Protein AF-A0ABD7GNK7-F1 (afdb_monomer_lite)

Secondary structure (DSSP, 8-state):
---PPP-------------------S----------------------SEEEEEETTEEEEEES--HHHHHHHH--

Radius of gyration: 26.22 Å; chains: 1; bounding box: 56×52×56 Å

Foldseek 3Di:
DDDDDDDDPDDDDPPPPPPDPPPPDDDDDPPPPPPVPPPPPPVPQDWDQKDWDDDPVGIDIDGGDHSVVVVVVPDD

Structure (mmCIF, N/CA/C/O backbone):
data_AF-A0ABD7GNK7-F1
#
_entry.id   AF-A0ABD7GNK7-F1
#
loop_
_atom_site.group_PDB
_atom_site.id
_atom_site.type_symbol
_atom_site.label_atom_id
_atom_site.label_alt_id
_atom_site.label_comp_id
_atom_site.label_asym_id
_atom_site.label_entity_id
_atom_site.label_seq_id
_atom_site.pdbx_PDB_ins_code
_atom_site.Cartn_x
_atom_site.Cartn_y
_atom_site.Cartn_z
_atom_site.occupancy
_atom_site.B_iso_or_equiv
_atom_site.aut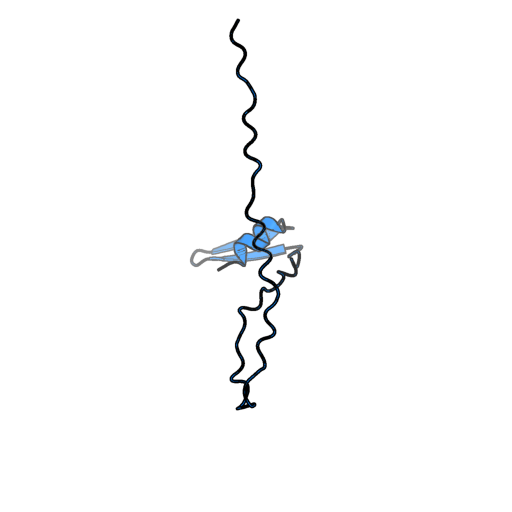h_seq_id
_atom_site.auth_comp_id
_atom_s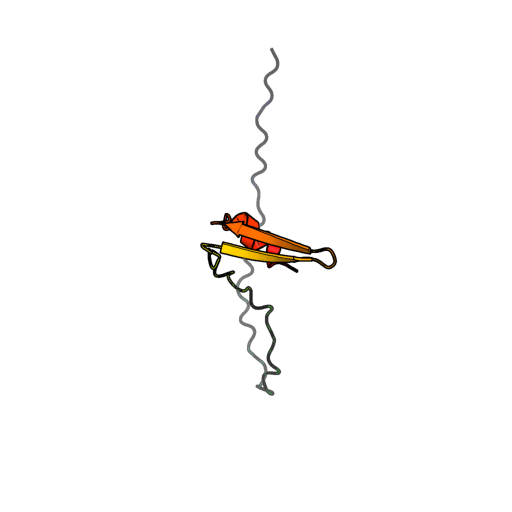ite.auth_asym_id
_atom_site.auth_atom_id
_atom_site.pdbx_PDB_model_num
ATOM 1 N N . VAL A 1 1 ? -46.519 26.938 -1.417 1.00 48.88 1 VAL A N 1
ATOM 2 C CA . VAL A 1 1 ? -45.543 26.945 -0.299 1.00 48.88 1 VAL A CA 1
ATOM 3 C C . VAL A 1 1 ? -45.920 25.828 0.659 1.00 48.88 1 VAL A C 1
ATOM 5 O O . VAL A 1 1 ? -46.961 25.923 1.288 1.00 48.88 1 VAL A O 1
ATOM 8 N N . SER A 1 2 ? -45.136 24.749 0.707 1.00 64.19 2 SER A N 1
ATOM 9 C CA . SER A 1 2 ? -45.382 23.596 1.585 1.00 64.19 2 SER A CA 1
ATOM 10 C C . SER A 1 2 ? -44.313 23.581 2.674 1.00 64.19 2 SER A C 1
ATOM 12 O O . SER A 1 2 ? -43.131 23.495 2.354 1.00 64.19 2 SER A O 1
ATOM 14 N N . ARG A 1 3 ? -44.705 23.688 3.947 1.00 66.25 3 ARG A N 1
ATOM 15 C CA . ARG A 1 3 ? -43.793 23.525 5.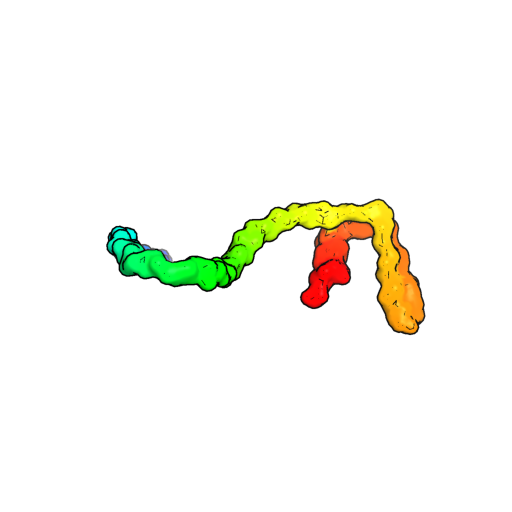089 1.00 66.25 3 ARG A CA 1
ATOM 16 C C . ARG A 1 3 ? -43.911 22.080 5.570 1.00 66.25 3 ARG A C 1
ATOM 18 O O . ARG A 1 3 ? -44.987 21.687 6.007 1.00 66.25 3 ARG A O 1
ATOM 25 N N . ARG A 1 4 ? -42.847 21.279 5.468 1.00 74.56 4 ARG A N 1
ATOM 26 C CA . ARG A 1 4 ? -42.780 19.995 6.185 1.00 74.56 4 ARG A CA 1
ATOM 27 C C . ARG A 1 4 ? -42.276 20.272 7.599 1.00 74.56 4 ARG A C 1
ATOM 29 O O . ARG A 1 4 ? -41.274 20.966 7.751 1.00 74.56 4 ARG A O 1
ATOM 36 N N . LEU A 1 5 ? -42.996 19.776 8.606 1.00 73.81 5 LEU A N 1
ATOM 37 C CA . LEU A 1 5 ? -42.532 19.809 9.991 1.00 73.81 5 LEU A CA 1
ATOM 38 C C . LEU A 1 5 ? -41.367 18.820 10.183 1.00 73.81 5 LEU A C 1
ATOM 40 O O . LEU A 1 5 ? -41.381 17.752 9.566 1.00 73.81 5 LEU A O 1
ATOM 44 N N . PRO A 1 6 ? -40.380 19.150 11.033 1.00 67.81 6 PRO A N 1
ATOM 45 C CA . PRO A 1 6 ? -39.334 18.214 11.419 1.00 67.81 6 PRO A CA 1
ATOM 46 C C . PRO A 1 6 ? -39.919 17.062 12.245 1.00 67.81 6 PRO A C 1
ATOM 48 O O . PRO A 1 6 ? -40.715 17.275 13.156 1.00 67.81 6 PRO A O 1
ATOM 51 N N . VAL A 1 7 ? -39.507 15.840 11.913 1.00 64.69 7 VAL A N 1
ATOM 52 C CA . VAL A 1 7 ? -39.802 14.633 12.690 1.00 64.69 7 VAL A CA 1
ATOM 53 C C . VAL A 1 7 ? -38.682 14.448 13.708 1.00 64.69 7 VAL A C 1
ATOM 55 O O . VAL A 1 7 ? -37.540 14.193 13.337 1.00 64.69 7 VAL A O 1
ATOM 58 N N . THR A 1 8 ? -39.011 14.579 14.989 1.00 56.19 8 THR A N 1
ATOM 59 C CA . THR A 1 8 ? -38.166 14.160 16.111 1.00 56.19 8 THR A CA 1
ATOM 60 C C . THR A 1 8 ? -38.625 12.787 16.580 1.00 56.19 8 THR A C 1
ATOM 62 O O . THR A 1 8 ? -39.678 12.667 17.202 1.00 56.19 8 THR A O 1
ATOM 65 N N . THR A 1 9 ? -37.843 11.746 16.310 1.00 59.91 9 THR A N 1
ATOM 66 C CA . THR A 1 9 ? -37.956 10.468 17.025 1.00 59.91 9 THR A CA 1
ATOM 67 C C . THR A 1 9 ? -36.955 10.481 18.172 1.00 59.91 9 THR A C 1
ATOM 69 O O . THR A 1 9 ? -35.833 9.999 18.043 1.00 59.91 9 THR A O 1
ATOM 72 N N . SER A 1 10 ? -37.351 11.093 19.284 1.00 64.31 10 SER A N 1
ATOM 73 C CA . SER A 1 10 ? -36.691 10.933 20.577 1.00 64.31 10 SER A CA 1
ATOM 74 C C . SER A 1 10 ? -37.675 10.266 21.532 1.00 64.31 10 SER A C 1
ATOM 76 O O . SER A 1 10 ? -38.559 10.930 22.063 1.00 64.31 10 SER A O 1
ATOM 78 N N . SER A 1 11 ? -37.536 8.958 21.713 1.00 56.16 11 SER A N 1
ATOM 79 C CA . SER A 1 11 ? -37.972 8.221 22.906 1.00 56.16 11 SER A CA 1
ATOM 80 C C . SER A 1 11 ? -37.423 6.805 22.749 1.00 56.16 11 SER A C 1
ATOM 82 O O . SER A 1 11 ? -37.736 6.119 21.781 1.00 56.16 11 SER A O 1
ATOM 84 N N . ASP A 1 12 ? -36.402 6.462 23.515 1.00 56.22 12 ASP A N 1
ATOM 85 C CA . ASP A 1 12 ? -36.556 5.937 24.875 1.00 56.22 12 ASP A CA 1
ATOM 86 C C . ASP A 1 12 ? -36.568 4.414 24.820 1.00 56.22 12 ASP A C 1
ATOM 88 O O . ASP A 1 12 ? -37.576 3.755 24.581 1.00 56.22 12 ASP A O 1
ATOM 92 N N . THR A 1 13 ? -35.392 3.846 25.022 1.00 55.09 13 THR A N 1
ATOM 93 C CA . THR A 1 13 ? -35.322 2.641 25.831 1.00 55.09 13 THR A CA 1
ATOM 94 C C . THR A 1 13 ? -34.042 2.760 26.630 1.00 55.09 13 THR A C 1
ATOM 96 O O . THR A 1 13 ? -33.019 2.148 26.330 1.00 55.09 13 THR A O 1
ATOM 99 N N . GLY A 1 14 ? -34.097 3.633 27.637 1.00 62.09 14 GLY A N 1
ATOM 100 C CA . GLY A 1 14 ? -33.274 3.455 28.818 1.00 62.09 14 GLY A CA 1
ATOM 101 C C . GLY A 1 14 ? -33.663 2.126 29.452 1.00 62.09 14 GLY A C 1
ATOM 102 O O . GLY A 1 14 ? -34.459 2.081 30.381 1.00 62.09 14 GLY A O 1
ATOM 103 N N . VAL A 1 15 ? -33.117 1.028 28.932 1.00 53.84 15 VAL A N 1
ATOM 104 C CA . VAL A 1 15 ? -32.974 -0.173 29.739 1.00 53.84 15 VAL A CA 1
ATOM 105 C C . VAL A 1 15 ? -31.731 0.073 30.587 1.00 53.84 15 VAL A C 1
ATOM 107 O O . VAL A 1 15 ? -30.636 -0.375 30.256 1.00 53.84 15 VAL A O 1
ATOM 110 N N . GLU A 1 16 ? -31.887 0.837 31.671 1.00 62.78 16 GLU A N 1
ATOM 111 C CA . GLU A 1 16 ? -31.037 0.629 32.841 1.00 62.78 16 GLU A CA 1
ATOM 112 C C . GLU A 1 16 ? -31.362 -0.780 33.337 1.00 62.78 16 GLU A C 1
ATOM 114 O O . GLU A 1 16 ? -32.236 -0.999 34.176 1.00 62.78 16 GLU A O 1
ATOM 119 N N . LEU A 1 17 ? -30.702 -1.779 32.752 1.00 62.88 17 LEU A N 1
ATOM 120 C CA . LEU A 1 17 ? -30.544 -3.036 33.451 1.00 62.88 17 LEU A CA 1
ATOM 121 C C . LEU A 1 17 ? -29.656 -2.695 34.639 1.00 62.88 17 LEU A C 1
ATOM 123 O O . LEU A 1 17 ? -28.454 -2.489 34.474 1.00 62.88 17 LEU A O 1
ATOM 127 N N . LEU A 1 18 ? -30.266 -2.585 35.821 1.00 69.00 18 LEU A N 1
ATOM 128 C CA . LEU A 1 18 ? -29.512 -2.593 37.066 1.00 69.00 18 LEU A CA 1
ATOM 129 C C . LEU A 1 18 ? -28.526 -3.765 36.976 1.00 69.00 18 LEU A C 1
ATOM 131 O O . LEU A 1 18 ? -28.954 -4.861 36.591 1.00 69.00 18 LEU A O 1
ATOM 135 N N . PRO A 1 19 ? -27.231 -3.567 37.270 1.00 63.81 19 PRO A N 1
ATOM 136 C CA . PRO A 1 19 ? -26.297 -4.672 37.326 1.00 63.81 19 PRO A CA 1
ATOM 137 C C . PRO A 1 19 ? -26.806 -5.615 38.408 1.00 63.81 19 PRO A C 1
ATOM 139 O O . PRO A 1 19 ? -26.710 -5.340 39.602 1.00 63.81 19 PRO A O 1
ATOM 142 N N . VAL A 1 20 ? -27.425 -6.709 37.982 1.00 61.44 20 VAL A N 1
ATOM 143 C CA . VAL A 1 20 ? -27.742 -7.790 38.894 1.00 61.44 20 VAL A CA 1
ATOM 144 C C . VAL A 1 20 ? -26.399 -8.402 39.247 1.00 61.44 20 VAL A C 1
ATOM 146 O O . VAL A 1 20 ? -25.695 -8.915 38.377 1.00 61.44 20 VAL A O 1
ATOM 149 N N . GLU A 1 21 ? -26.019 -8.282 40.514 1.00 64.94 21 GLU A N 1
ATOM 150 C CA . GLU A 1 21 ? -24.853 -8.959 41.057 1.00 64.94 21 GLU A CA 1
ATOM 151 C C . GLU A 1 21 ? -25.140 -10.462 41.012 1.00 64.94 21 GLU A C 1
ATOM 153 O O . GLU A 1 21 ? -25.910 -11.005 41.804 1.00 64.94 21 GLU A O 1
ATOM 158 N N . ILE A 1 22 ? -24.587 -11.129 40.002 1.00 66.19 22 ILE A N 1
ATOM 159 C CA . ILE A 1 22 ? -24.616 -12.582 39.906 1.00 66.19 22 ILE A CA 1
ATOM 160 C C . ILE A 1 22 ? -23.608 -13.062 40.946 1.00 66.19 22 ILE A C 1
ATOM 162 O O . ILE A 1 22 ? -22.405 -13.002 40.701 1.00 66.19 22 ILE A O 1
ATOM 166 N N . THR A 1 23 ? -24.077 -13.493 42.118 1.00 69.44 23 THR A N 1
ATOM 167 C CA . THR A 1 23 ? -23.218 -14.188 43.081 1.00 69.44 23 THR A CA 1
ATOM 168 C C . THR A 1 23 ? -22.627 -15.406 42.369 1.00 69.44 23 THR A C 1
ATOM 170 O O . THR A 1 23 ? -23.409 -16.255 41.926 1.00 69.44 23 THR A O 1
ATOM 173 N N . PRO A 1 24 ? -21.297 -15.503 42.192 1.00 55.09 24 PRO A N 1
ATOM 174 C CA . PRO A 1 24 ? -20.704 -16.686 41.598 1.00 55.09 24 PRO A CA 1
ATOM 175 C C . PRO A 1 24 ? -20.938 -17.844 42.565 1.00 55.09 24 PRO A C 1
ATOM 177 O O . PRO A 1 24 ? -20.362 -17.883 43.652 1.00 55.09 24 PRO A O 1
ATOM 180 N N . ASP A 1 25 ? -21.838 -18.745 42.176 1.00 59.34 25 ASP A N 1
ATOM 181 C CA . ASP A 1 25 ? -21.975 -20.043 42.820 1.00 59.34 25 ASP A CA 1
ATOM 182 C C . ASP A 1 25 ? -20.619 -20.762 42.783 1.00 59.34 25 ASP A C 1
ATOM 184 O O . ASP A 1 25 ? -19.803 -20.547 41.880 1.00 59.34 25 ASP A O 1
ATOM 188 N N . GLU A 1 26 ? -20.375 -21.528 43.839 1.00 57.84 26 GLU A N 1
ATOM 189 C CA . GLU A 1 26 ? -19.078 -21.991 44.317 1.00 57.84 26 GLU A CA 1
ATOM 190 C C . GLU A 1 26 ? -18.079 -22.386 43.214 1.00 57.84 26 GLU A C 1
ATOM 192 O O . GLU A 1 26 ? -18.359 -23.155 42.293 1.00 57.84 26 GLU A O 1
ATOM 197 N N . GLN A 1 27 ? -16.867 -21.845 43.347 1.00 54.53 27 GLN A N 1
ATOM 198 C CA . GLN A 1 27 ? -15.736 -22.036 42.449 1.00 54.53 27 GLN A CA 1
ATOM 199 C C . GLN A 1 27 ? -15.515 -23.511 42.087 1.00 54.53 27 GLN A C 1
ATOM 201 O O . GLN A 1 27 ? -15.001 -24.299 42.880 1.00 54.53 27 GLN A O 1
ATOM 206 N N . LYS A 1 28 ? -15.772 -23.853 40.826 1.00 57.00 28 LYS A N 1
ATOM 207 C CA . LYS A 1 28 ? -15.165 -25.016 40.185 1.00 57.00 28 LYS A CA 1
ATOM 208 C C . LYS A 1 28 ? -14.434 -24.549 38.941 1.00 57.00 28 LYS A C 1
ATOM 210 O O . LYS A 1 28 ? -15.075 -24.320 37.928 1.00 57.00 28 LYS A O 1
ATOM 215 N N . GLU A 1 29 ? -13.117 -24.388 39.105 1.00 54.19 29 GLU A N 1
ATOM 216 C CA . GLU A 1 29 ? -12.064 -24.199 38.094 1.00 54.19 29 GLU A CA 1
ATOM 217 C C . GLU A 1 29 ? -12.451 -23.339 36.875 1.00 54.19 29 GLU A C 1
ATOM 219 O O . GLU A 1 29 ? -13.255 -23.770 36.048 1.00 54.19 29 GLU A O 1
ATOM 224 N N . PRO A 1 30 ? -11.841 -22.155 36.677 1.00 46.38 30 PRO A N 1
ATOM 225 C CA . PRO A 1 30 ? -12.092 -21.373 35.480 1.00 46.38 30 PRO A CA 1
ATOM 226 C C . PRO A 1 30 ? -11.520 -22.132 34.278 1.00 46.38 30 PRO A C 1
ATOM 228 O O . PRO A 1 30 ? -10.354 -21.982 33.921 1.00 46.38 30 PRO A O 1
ATOM 231 N N . VAL A 1 31 ? -12.351 -22.937 33.614 1.00 57.56 31 VAL A N 1
ATOM 232 C CA . VAL A 1 31 ? -12.183 -23.220 32.191 1.00 57.56 31 VAL A CA 1
ATOM 233 C C . VAL A 1 31 ? -12.205 -21.860 31.534 1.00 57.56 31 VAL A C 1
ATOM 235 O O . VAL A 1 31 ? -13.263 -21.245 31.429 1.00 57.56 31 VAL A O 1
ATOM 238 N N . ALA A 1 32 ? -11.002 -21.360 31.246 1.00 56.03 32 ALA A N 1
ATOM 239 C CA . ALA A 1 32 ? -10.737 -20.030 30.750 1.00 56.03 32 ALA A CA 1
ATOM 240 C C . ALA A 1 32 ? -11.766 -19.700 29.675 1.00 56.03 32 ALA A C 1
ATOM 242 O O . ALA A 1 32 ? -11.681 -20.173 28.540 1.00 56.03 32 ALA A O 1
ATOM 243 N N . ALA A 1 33 ? -12.770 -18.918 30.069 1.00 52.56 33 ALA A N 1
ATOM 244 C CA . ALA A 1 33 ? -13.647 -18.260 29.143 1.00 52.56 33 ALA A CA 1
ATOM 245 C C . ALA A 1 33 ? -12.713 -17.351 28.363 1.00 52.56 33 ALA A C 1
ATOM 247 O O . ALA A 1 33 ? -12.291 -16.298 28.843 1.00 52.56 33 ALA A O 1
ATOM 248 N N . ILE A 1 34 ? -12.328 -17.813 27.178 1.00 55.66 34 ILE A N 1
ATOM 249 C CA . ILE A 1 34 ? -11.796 -16.955 26.144 1.00 55.66 34 ILE A CA 1
ATOM 250 C C . ILE A 1 34 ? -12.987 -16.064 25.808 1.00 55.66 34 ILE A C 1
ATOM 252 O O . ILE A 1 34 ? -13.761 -16.337 24.893 1.00 55.66 34 ILE A O 1
ATOM 256 N N . ALA A 1 35 ? -13.183 -15.017 26.617 1.00 51.62 35 ALA A N 1
ATOM 257 C CA . ALA A 1 35 ? -13.808 -13.810 26.136 1.00 51.62 35 ALA A CA 1
ATOM 258 C C . ALA A 1 35 ? -13.156 -13.586 24.773 1.00 51.62 35 ALA A C 1
ATOM 260 O O . ALA A 1 35 ? -11.922 -13.675 24.706 1.00 51.62 35 ALA A O 1
ATOM 261 N N . PRO A 1 36 ? -13.922 -13.378 23.688 1.00 50.81 36 PRO A N 1
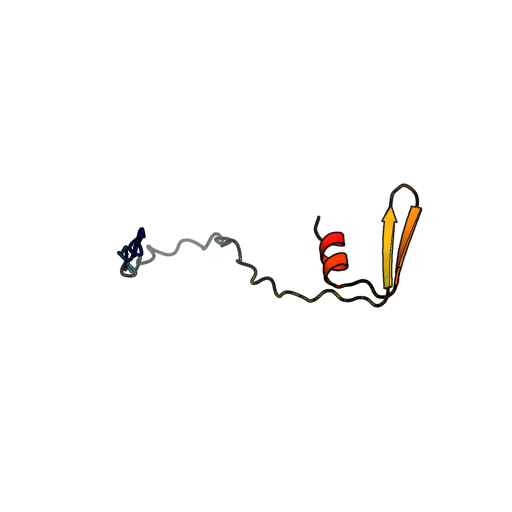ATOM 262 C CA . PRO A 1 36 ? -13.326 -12.816 22.498 1.00 50.81 36 PRO A CA 1
ATOM 263 C C . PRO A 1 36 ? -12.653 -11.568 23.030 1.00 50.81 36 PRO A C 1
ATOM 265 O O . PRO A 1 36 ? -13.332 -10.640 23.477 1.00 50.81 36 PRO A O 1
ATOM 268 N N . SER A 1 37 ? -11.329 -11.610 23.143 1.00 50.84 37 SER A N 1
ATOM 269 C CA . SER A 1 37 ? -10.549 -10.445 23.441 1.00 50.84 37 SER A CA 1
ATOM 270 C C . SER A 1 37 ? -10.978 -9.534 22.316 1.00 50.84 37 SER A C 1
ATOM 272 O O . SER A 1 37 ? -10.650 -9.761 21.150 1.00 50.84 37 SER A O 1
ATOM 274 N N . LEU A 1 38 ? -11.812 -8.548 22.649 1.00 52.25 38 LEU A N 1
ATOM 275 C CA . LEU A 1 38 ? -11.830 -7.304 21.927 1.00 52.25 38 LEU A CA 1
ATOM 276 C C . LEU A 1 38 ? -10.401 -6.826 22.090 1.00 52.25 38 LEU A C 1
ATOM 278 O O . LEU A 1 38 ? -10.068 -6.096 23.018 1.00 52.25 38 LEU A O 1
ATOM 282 N N . SER A 1 39 ? -9.540 -7.353 21.222 1.00 45.69 39 SER A N 1
ATOM 283 C CA . SER A 1 39 ? -8.317 -6.744 20.806 1.00 45.69 39 SER A CA 1
ATOM 284 C C . SER A 1 39 ? -8.807 -5.374 20.402 1.00 45.69 39 SER A C 1
ATOM 286 O O . SER A 1 39 ? -9.323 -5.169 19.303 1.00 45.69 39 SER A O 1
ATOM 288 N N . THR A 1 40 ? -8.735 -4.439 21.347 1.00 50.06 40 THR A N 1
ATOM 289 C CA . THR A 1 40 ? -8.315 -3.094 21.047 1.00 50.06 40 THR A CA 1
ATOM 290 C C . THR A 1 40 ? -7.221 -3.312 20.029 1.00 50.06 40 THR A C 1
ATOM 292 O O . THR A 1 40 ? -6.142 -3.799 20.356 1.00 50.06 40 THR A O 1
ATOM 295 N N . SER A 1 41 ? -7.581 -3.155 18.755 1.00 53.72 41 SER A N 1
ATOM 296 C CA . SER A 1 41 ? -6.625 -3.124 17.678 1.00 53.72 41 SER A CA 1
ATOM 297 C C . SER A 1 41 ? -5.772 -1.943 18.078 1.00 53.72 41 SER A C 1
ATOM 299 O O . SER A 1 41 ? -6.125 -0.803 17.788 1.00 53.72 41 SER A O 1
ATOM 301 N N . THR A 1 42 ? -4.698 -2.195 18.828 1.00 50.81 42 THR A N 1
ATOM 302 C CA . THR A 1 42 ? -3.497 -1.393 18.790 1.00 50.81 42 THR A CA 1
ATOM 303 C C . THR A 1 42 ? -3.276 -1.264 17.305 1.00 50.81 42 THR A C 1
ATOM 305 O O . THR A 1 42 ? -2.908 -2.222 16.629 1.00 50.81 42 THR A O 1
ATOM 308 N N . GLN A 1 43 ? -3.721 -0.132 16.758 1.00 57.28 43 GLN A N 1
ATOM 309 C CA . GLN A 1 43 ? -3.606 0.184 15.353 1.00 57.28 43 GLN A CA 1
ATOM 310 C C . GLN A 1 43 ? -2.122 0.460 15.179 1.00 57.28 43 GLN A C 1
ATOM 312 O O . GLN A 1 43 ? -1.679 1.603 15.149 1.00 57.28 43 GLN A O 1
ATOM 317 N N . THR A 1 44 ? -1.335 -0.613 15.212 1.00 59.69 44 THR A N 1
ATOM 318 C CA . THR A 1 44 ? 0.083 -0.619 14.942 1.00 59.69 44 THR A CA 1
ATOM 319 C C . THR A 1 44 ? 0.158 -0.109 13.524 1.00 59.69 44 THR A C 1
ATOM 321 O O . THR A 1 44 ? -0.192 -0.811 12.578 1.00 59.69 44 THR A O 1
ATOM 324 N N . ARG A 1 45 ? 0.465 1.182 13.390 1.00 74.00 45 ARG A N 1
ATOM 325 C CA . ARG A 1 45 ? 0.596 1.856 12.109 1.00 74.00 45 ARG A CA 1
ATOM 326 C C . ARG A 1 45 ? 1.760 1.181 11.400 1.00 74.00 45 ARG A C 1
ATOM 328 O O . ARG A 1 45 ? 2.916 1.459 11.707 1.00 74.00 45 ARG A O 1
ATOM 335 N N . VAL A 1 46 ? 1.447 0.244 10.513 1.00 82.75 46 VAL A N 1
ATOM 336 C CA . VAL A 1 46 ? 2.459 -0.487 9.757 1.00 82.75 46 VAL A CA 1
ATOM 337 C C . VAL A 1 46 ? 3.101 0.498 8.787 1.00 82.75 46 VAL A C 1
ATOM 339 O O . VAL A 1 46 ? 2.409 1.194 8.049 1.00 82.75 46 VAL A O 1
ATOM 342 N N . SER A 1 47 ? 4.424 0.611 8.849 1.00 90.44 47 SER A N 1
ATOM 343 C CA . SER A 1 47 ? 5.224 1.515 8.026 1.00 90.44 47 SER A CA 1
ATOM 344 C C . SER A 1 47 ? 6.472 0.775 7.565 1.00 90.44 47 SER A C 1
ATOM 346 O O . SER A 1 47 ? 7.052 0.010 8.335 1.00 90.44 47 SER A O 1
ATOM 348 N N . ALA A 1 48 ? 6.883 1.001 6.322 1.00 91.75 48 ALA A N 1
ATOM 349 C CA . ALA A 1 48 ? 8.086 0.419 5.748 1.00 91.75 48 ALA A CA 1
ATOM 350 C C . ALA A 1 48 ? 8.684 1.384 4.720 1.00 91.75 48 ALA A C 1
ATOM 352 O O . ALA A 1 48 ? 7.950 2.039 3.987 1.00 91.75 48 ALA A O 1
ATOM 353 N N . SER A 1 49 ? 10.014 1.451 4.641 1.00 95.94 49 SER A N 1
ATOM 354 C CA . SER A 1 49 ? 10.709 2.190 3.578 1.00 95.94 49 SER A CA 1
ATOM 355 C C . SER A 1 49 ? 10.766 1.410 2.263 1.00 95.94 49 SER A C 1
ATOM 357 O O . SER A 1 49 ? 10.943 2.017 1.215 1.00 95.94 49 SER A O 1
ATOM 359 N N . SER A 1 50 ? 10.592 0.087 2.303 1.00 95.94 50 SER A N 1
ATOM 360 C CA . SER A 1 50 ? 10.437 -0.782 1.135 1.00 95.94 50 SER A CA 1
ATOM 361 C C . SER A 1 50 ? 9.655 -2.042 1.530 1.00 95.94 50 SER A C 1
ATOM 363 O O . SER A 1 50 ? 9.760 -2.515 2.664 1.00 95.94 50 SER A O 1
ATOM 365 N N . CYS A 1 51 ? 8.847 -2.579 0.619 1.00 95.25 51 CYS A N 1
ATOM 366 C CA . CYS A 1 51 ? 8.070 -3.804 0.798 1.00 95.25 51 CYS A CA 1
ATOM 367 C C . CYS A 1 51 ? 8.146 -4.654 -0.472 1.00 95.25 51 CYS A C 1
ATOM 369 O O . CYS A 1 51 ? 7.762 -4.202 -1.549 1.00 95.25 51 CYS A O 1
ATOM 371 N N . LYS A 1 52 ? 8.621 -5.896 -0.355 1.00 96.25 52 LYS A N 1
ATOM 372 C CA . LYS A 1 52 ? 8.684 -6.843 -1.471 1.00 96.25 52 LYS A CA 1
ATOM 373 C C . LYS A 1 52 ? 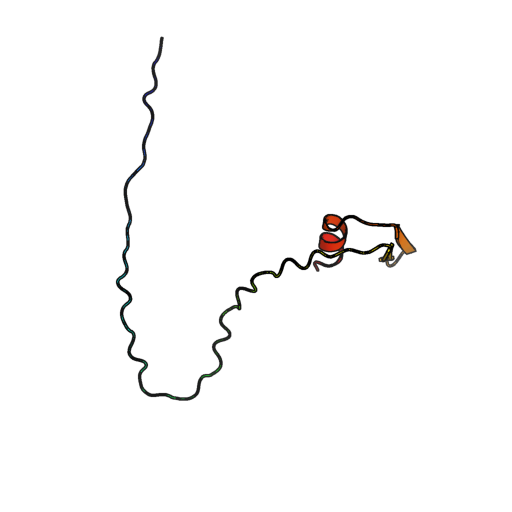7.519 -7.826 -1.387 1.00 96.25 52 LYS A C 1
ATOM 375 O O . LYS A 1 52 ? 7.370 -8.515 -0.383 1.00 96.25 52 LYS A O 1
ATOM 380 N N . VAL A 1 53 ? 6.736 -7.909 -2.455 1.00 94.62 53 VAL A N 1
ATOM 381 C CA . VAL A 1 53 ? 5.598 -8.816 -2.608 1.00 94.62 53 VAL A CA 1
ATOM 382 C C . VAL A 1 53 ? 5.965 -9.891 -3.624 1.00 94.62 53 VAL A C 1
ATOM 384 O O . VAL A 1 53 ? 6.314 -9.585 -4.764 1.00 94.62 53 VAL A O 1
ATOM 387 N N . GLU A 1 54 ? 5.915 -11.154 -3.213 1.00 95.94 54 GLU A N 1
ATOM 388 C CA . GLU A 1 54 ? 6.217 -12.300 -4.070 1.00 95.94 54 GLU A CA 1
ATOM 389 C C . GLU A 1 54 ? 4.920 -12.973 -4.518 1.00 95.94 54 GLU A C 1
ATOM 391 O O . GLU A 1 54 ? 4.100 -13.408 -3.713 1.00 95.94 54 GLU A O 1
ATOM 396 N N . PHE A 1 55 ? 4.742 -13.067 -5.829 1.00 92.62 55 PHE A N 1
ATOM 397 C CA . PHE A 1 55 ? 3.648 -13.772 -6.473 1.00 92.62 55 PHE A CA 1
ATOM 398 C C . PHE A 1 55 ? 4.192 -15.022 -7.160 1.00 92.62 55 PHE A C 1
ATOM 400 O O . PHE A 1 55 ? 5.370 -15.119 -7.501 1.00 92.62 55 PHE A O 1
ATOM 407 N N . ARG A 1 56 ? 3.302 -15.964 -7.482 1.00 96.06 56 ARG A N 1
ATOM 408 C CA . ARG A 1 56 ? 3.674 -17.160 -8.260 1.00 96.06 56 ARG A CA 1
ATOM 409 C C . ARG A 1 56 ? 4.341 -16.834 -9.605 1.00 96.06 56 ARG A C 1
ATOM 411 O O . ARG A 1 56 ? 5.088 -17.656 -10.117 1.00 96.06 56 ARG A O 1
ATOM 418 N N . HIS A 1 57 ? 4.072 -15.651 -10.160 1.00 96.50 57 HIS A N 1
ATOM 419 C CA . HIS A 1 57 ? 4.519 -15.232 -11.491 1.00 96.50 57 HIS A CA 1
ATOM 420 C C . HIS A 1 57 ? 5.571 -14.113 -11.470 1.00 96.50 57 HIS A C 1
ATOM 422 O O . HIS A 1 57 ? 5.837 -13.512 -12.507 1.00 96.50 57 HIS A O 1
ATOM 428 N N . GLY A 1 58 ? 6.159 -13.805 -10.312 1.00 96.19 58 GLY A N 1
ATOM 429 C CA . GLY A 1 58 ? 7.180 -12.765 -10.196 1.00 96.19 58 GLY A CA 1
ATOM 430 C C . GLY A 1 58 ? 7.139 -12.045 -8.857 1.00 96.19 58 GLY A C 1
ATOM 431 O O . GLY A 1 58 ? 6.321 -12.355 -7.998 1.00 96.19 58 GLY A O 1
ATOM 432 N N . ASN A 1 59 ? 8.020 -11.067 -8.678 1.00 95.94 59 ASN A N 1
ATOM 433 C CA . ASN A 1 59 ? 8.016 -10.203 -7.505 1.00 95.94 59 ASN A CA 1
ATOM 434 C C . ASN A 1 59 ? 7.716 -8.754 -7.895 1.00 95.94 59 ASN A C 1
ATOM 436 O O . ASN A 1 59 ? 7.911 -8.343 -9.038 1.00 95.94 59 ASN A O 1
ATOM 440 N N . MET A 1 60 ? 7.219 -8.000 -6.925 1.00 95.44 60 MET A N 1
ATOM 441 C CA . MET A 1 60 ? 7.021 -6.563 -7.005 1.00 95.44 60 MET A CA 1
ATOM 442 C C . MET A 1 60 ? 7.653 -5.931 -5.771 1.00 95.44 60 MET A C 1
ATOM 444 O O . MET A 1 60 ? 7.388 -6.367 -4.654 1.00 95.44 60 MET A O 1
ATOM 448 N N . THR A 1 61 ? 8.455 -4.892 -5.961 1.00 96.88 61 THR A N 1
ATOM 449 C CA . THR A 1 61 ? 9.009 -4.103 -4.856 1.00 96.88 61 THR A CA 1
ATOM 450 C C . THR A 1 61 ? 8.311 -2.751 -4.816 1.00 96.88 61 THR A C 1
ATOM 452 O O . THR A 1 61 ? 8.232 -2.057 -5.828 1.00 96.88 61 THR A O 1
ATOM 455 N N . LEU A 1 62 ? 7.785 -2.396 -3.650 1.00 95.38 62 LEU A N 1
ATOM 456 C CA . LEU A 1 62 ? 7.152 -1.121 -3.354 1.00 95.38 62 LEU A CA 1
ATOM 457 C C . LEU A 1 62 ? 8.115 -0.291 -2.511 1.00 95.38 62 LEU A C 1
ATOM 459 O O . LEU A 1 62 ? 8.399 -0.660 -1.376 1.00 95.38 62 LEU A O 1
ATOM 463 N N . GLU A 1 63 ? 8.589 0.831 -3.039 1.00 97.50 63 GLU A N 1
ATOM 464 C CA . GLU A 1 63 ? 9.418 1.775 -2.288 1.00 97.50 63 GLU A CA 1
ATOM 465 C C . GLU A 1 63 ? 8.523 2.770 -1.537 1.00 97.50 63 GLU A C 1
ATOM 467 O O . GLU A 1 63 ? 7.622 3.371 -2.120 1.00 97.50 63 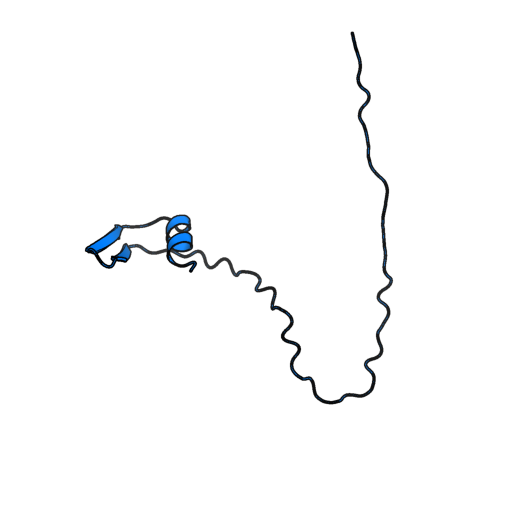GLU A O 1
ATOM 472 N N . ASN A 1 64 ? 8.768 2.923 -0.237 1.00 96.38 64 ASN A N 1
ATOM 473 C CA . ASN A 1 64 ? 8.017 3.761 0.701 1.00 96.38 64 ASN A CA 1
ATOM 474 C C . ASN A 1 64 ? 6.477 3.650 0.563 1.00 96.38 64 ASN A C 1
ATOM 476 O O . ASN A 1 64 ? 5.800 4.662 0.344 1.00 96.38 64 ASN A O 1
ATOM 480 N N . PRO A 1 65 ? 5.902 2.432 0.645 1.00 96.56 65 PRO A N 1
ATOM 481 C CA . PRO A 1 65 ? 4.465 2.229 0.494 1.00 96.56 65 PRO A CA 1
ATOM 482 C C . PRO A 1 65 ? 3.665 2.910 1.607 1.00 96.56 65 PRO A C 1
ATOM 484 O O . PRO A 1 65 ? 4.125 3.059 2.741 1.00 96.56 65 PRO A O 1
ATOM 487 N N . SER A 1 66 ? 2.417 3.271 1.298 1.00 95.06 66 SER A N 1
ATOM 488 C CA . SER A 1 66 ? 1.524 3.844 2.301 1.00 95.06 66 SER A CA 1
ATOM 489 C C . SER A 1 66 ? 1.111 2.795 3.353 1.00 95.06 66 SER A C 1
ATOM 491 O O . SER A 1 66 ? 0.977 1.607 3.028 1.00 95.06 66 SER A O 1
ATOM 493 N N . PRO A 1 67 ? 0.860 3.205 4.610 1.00 93.50 67 PRO A N 1
ATOM 494 C CA . PRO A 1 67 ? 0.370 2.311 5.661 1.00 93.50 67 PRO A CA 1
ATOM 495 C C . PRO A 1 67 ? -0.933 1.590 5.302 1.00 93.50 67 PRO A C 1
ATOM 497 O O . PRO A 1 67 ? -1.149 0.452 5.717 1.00 93.50 67 PRO A O 1
ATOM 500 N N . GLU A 1 68 ? -1.805 2.232 4.524 1.00 93.88 68 GLU A N 1
ATOM 501 C CA . GLU A 1 68 ? -3.077 1.668 4.073 1.00 93.88 68 GLU A CA 1
ATOM 502 C C . GLU A 1 68 ? -2.832 0.480 3.142 1.00 93.88 68 GLU A C 1
ATOM 504 O O . GLU A 1 68 ? -3.419 -0.582 3.336 1.00 93.88 68 GLU A O 1
ATOM 509 N N . LEU A 1 69 ? -1.905 0.624 2.189 1.00 92.75 69 LEU A N 1
ATOM 510 C CA . LEU A 1 69 ? -1.529 -0.458 1.283 1.00 92.75 69 LEU A CA 1
ATOM 511 C C . LEU A 1 69 ? -0.859 -1.614 2.033 1.00 92.75 69 LEU A C 1
ATOM 513 O O . LEU A 1 69 ? -1.221 -2.768 1.814 1.00 92.75 69 LEU A O 1
ATOM 517 N N . LEU A 1 70 ? 0.067 -1.317 2.953 1.00 93.75 70 LEU A N 1
ATOM 518 C CA . LEU A 1 70 ? 0.696 -2.340 3.800 1.00 93.75 70 LEU A CA 1
ATOM 519 C C . LEU A 1 70 ? -0.345 -3.106 4.612 1.00 93.75 70 LEU A C 1
ATOM 521 O O . LEU A 1 70 ? -0.273 -4.324 4.712 1.00 93.75 70 LEU A O 1
ATOM 525 N N . THR A 1 71 ? -1.343 -2.400 5.139 1.00 92.06 71 THR A N 1
ATOM 526 C CA . THR A 1 71 ? -2.436 -3.011 5.895 1.00 92.06 71 THR A CA 1
ATOM 527 C C . THR A 1 71 ? -3.290 -3.934 5.025 1.00 92.06 71 THR A C 1
ATOM 529 O O . THR A 1 71 ? -3.719 -4.974 5.511 1.00 92.06 71 THR A O 1
ATOM 532 N N . VAL A 1 72 ? -3.533 -3.590 3.756 1.00 92.12 72 VAL A N 1
ATOM 533 C CA . VAL A 1 72 ? -4.247 -4.478 2.821 1.00 92.12 72 VAL A CA 1
ATOM 534 C C . VAL A 1 72 ? -3.417 -5.722 2.506 1.00 92.12 72 VAL A C 1
ATOM 536 O O . VAL A 1 72 ? -3.961 -6.816 2.490 1.00 92.12 72 VAL A O 1
ATOM 539 N N . LEU A 1 73 ? -2.107 -5.575 2.292 1.00 92.00 73 LEU A N 1
ATOM 540 C CA . LEU A 1 73 ? -1.231 -6.689 1.911 1.00 92.00 73 LEU A CA 1
ATOM 541 C C . LEU A 1 73 ? -1.024 -7.729 3.024 1.00 92.00 73 LEU A C 1
ATOM 543 O O . LEU A 1 73 ? -0.750 -8.884 2.719 1.00 92.00 73 LEU A O 1
ATOM 547 N N . ILE A 1 74 ? -1.122 -7.325 4.293 1.00 90.00 74 ILE A N 1
ATOM 548 C CA . ILE A 1 74 ? -0.898 -8.207 5.456 1.00 90.00 74 ILE A CA 1
ATOM 549 C C . ILE A 1 74 ? -2.187 -8.776 6.060 1.00 90.00 74 ILE A C 1
ATOM 551 O O . ILE A 1 74 ? -2.116 -9.557 7.007 1.00 90.00 74 ILE A O 1
ATOM 555 N N . ARG A 1 75 ? -3.358 -8.337 5.587 1.00 83.75 75 ARG A N 1
ATOM 556 C CA . ARG A 1 75 ? -4.650 -8.877 6.019 1.00 83.75 75 ARG A CA 1
ATOM 557 C C . ARG A 1 75 ? -5.009 -10.034 5.089 1.00 83.75 75 ARG A C 1
ATOM 559 O O . ARG A 1 75 ? -5.377 -9.792 3.945 1.00 83.75 75 ARG A O 1
ATOM 566 N N . GLU A 1 76 ? -4.832 -11.255 5.591 1.00 57.94 76 GLU A N 1
ATOM 567 C CA . GLU A 1 76 ? -5.299 -12.506 4.969 1.00 57.94 76 GLU A CA 1
ATOM 568 C C . GLU A 1 76 ? -6.832 -12.586 4.939 1.00 57.94 76 GLU A C 1
ATOM 570 O O . GLU A 1 76 ? -7.465 -12.190 5.949 1.00 57.94 76 GLU A O 1
#

Sequence (76 aa):
VSRRLPVTTSSDTGVELLPVEITPDEQKEPVAAIAPSLSTSTQTRVSASSCKVEFRHGNMTLENPSPELLTVLIRE

pLDDT: mean 72.61, std 18.09, range [45.69, 97.5]

Organism: NCBI:txid1812935